Protein AF-A0A7J9AIM6-F1 (afdb_monomer_lite)

Structure (mmCIF, N/CA/C/O backbone):
data_AF-A0A7J9AIM6-F1
#
_entry.id   AF-A0A7J9AIM6-F1
#
loop_
_atom_site.group_PDB
_atom_site.id
_atom_site.type_symbol
_atom_site.label_atom_id
_atom_site.label_alt_id
_atom_site.label_comp_id
_atom_site.label_asym_id
_atom_site.label_entity_id
_atom_site.label_seq_id
_atom_site.pdbx_PDB_ins_code
_atom_site.Cartn_x
_atom_site.Cartn_y
_atom_site.Cartn_z
_atom_site.occupancy
_atom_site.B_iso_or_equiv
_atom_site.auth_seq_id
_atom_site.auth_comp_id
_atom_site.auth_asym_id
_atom_site.auth_atom_id
_atom_site.pdbx_PDB_model_num
ATOM 1 N N . ASN A 1 1 ? 40.185 40.584 55.963 1.00 40.50 1 ASN A N 1
ATOM 2 C CA . ASN A 1 1 ? 39.854 39.440 55.089 1.00 40.50 1 ASN A CA 1
ATOM 3 C C . ASN A 1 1 ? 38.675 38.662 55.635 1.00 40.50 1 ASN A C 1
ATOM 5 O O . ASN A 1 1 ? 38.871 37.733 56.403 1.00 40.50 1 ASN A O 1
ATOM 9 N N . ILE A 1 2 ? 37.464 39.033 55.227 1.00 37.72 2 ILE A N 1
ATOM 10 C CA . ILE A 1 2 ? 36.304 38.140 55.250 1.00 37.72 2 ILE A CA 1
ATOM 11 C C . ILE A 1 2 ? 35.690 38.273 53.858 1.00 37.72 2 ILE A C 1
ATOM 13 O O . ILE A 1 2 ? 35.155 39.316 53.497 1.00 37.72 2 ILE A O 1
ATOM 17 N N . SER A 1 3 ? 35.915 37.247 53.041 1.00 40.31 3 SER A N 1
ATOM 18 C CA . SER A 1 3 ? 35.347 37.098 51.706 1.00 40.31 3 SER A CA 1
ATOM 19 C C . SER A 1 3 ? 33.996 36.415 51.866 1.00 40.31 3 SER A C 1
ATOM 21 O O . SER A 1 3 ? 33.943 35.283 52.342 1.00 40.31 3 SER A O 1
ATOM 23 N N . VAL A 1 4 ? 32.914 37.091 51.486 1.00 46.81 4 VAL A N 1
ATOM 24 C CA . VAL A 1 4 ? 31.608 36.453 51.295 1.00 46.81 4 VAL A CA 1
ATOM 25 C C . VAL A 1 4 ? 31.107 36.850 49.911 1.00 46.81 4 VAL A C 1
ATOM 27 O O . VAL A 1 4 ? 31.126 38.019 49.533 1.00 46.81 4 VAL A O 1
ATOM 30 N N . ARG A 1 5 ? 30.801 35.812 49.132 1.00 40.47 5 ARG A N 1
ATOM 31 C CA . ARG A 1 5 ? 30.600 35.794 47.680 1.00 40.47 5 ARG A CA 1
ATOM 32 C C . ARG A 1 5 ? 29.237 36.378 47.260 1.00 40.47 5 ARG A C 1
ATOM 34 O O . ARG A 1 5 ? 28.339 36.449 48.097 1.00 40.47 5 ARG A O 1
ATOM 41 N N . PRO A 1 6 ? 29.066 36.762 45.980 1.00 36.06 6 PRO A N 1
ATOM 42 C CA . PRO A 1 6 ? 27.875 37.447 45.491 1.00 36.06 6 PRO A CA 1
ATOM 43 C C . PRO A 1 6 ? 26.706 36.498 45.184 1.00 36.06 6 PRO A C 1
ATOM 45 O O . PRO A 1 6 ? 26.886 35.320 44.893 1.00 36.06 6 PRO A O 1
ATOM 48 N N . THR A 1 7 ? 25.515 37.091 45.222 1.00 43.75 7 THR A N 1
ATOM 49 C CA . THR A 1 7 ? 24.181 36.618 44.818 1.00 43.75 7 THR A CA 1
ATOM 50 C C . THR A 1 7 ? 24.103 35.868 43.487 1.00 43.75 7 THR A C 1
ATOM 52 O O . THR A 1 7 ? 24.556 36.386 42.471 1.00 43.75 7 THR A O 1
ATOM 55 N N . GLU A 1 8 ? 23.315 34.790 43.460 1.00 40.59 8 GLU A N 1
ATOM 56 C CA . GLU A 1 8 ? 22.608 34.328 42.260 1.00 40.59 8 GLU A CA 1
ATOM 57 C C . GLU A 1 8 ? 21.107 34.230 42.555 1.00 40.59 8 GLU A C 1
ATOM 59 O O . GLU A 1 8 ? 20.652 33.454 43.396 1.00 40.59 8 GLU A O 1
ATOM 64 N N . LYS A 1 9 ? 20.325 35.067 41.866 1.00 43.34 9 LYS A N 1
ATOM 65 C CA . LYS A 1 9 ? 18.871 34.937 41.780 1.00 43.34 9 LYS A CA 1
ATOM 66 C C . LYS A 1 9 ? 18.584 33.799 40.806 1.00 43.34 9 LYS A C 1
ATOM 68 O O . LYS A 1 9 ? 18.847 33.940 39.615 1.00 43.34 9 LYS A O 1
ATOM 73 N N . LYS A 1 10 ? 18.049 32.686 41.303 1.00 37.28 10 LYS A N 1
ATOM 74 C CA . LYS A 1 10 ? 17.552 31.602 40.456 1.00 37.28 10 LYS A CA 1
ATOM 75 C C . LYS A 1 10 ? 16.216 32.051 39.864 1.00 37.28 10 LYS A C 1
ATOM 77 O O . LYS A 1 10 ? 15.228 32.169 40.577 1.00 37.28 10 LYS A O 1
ATOM 82 N N . THR A 1 11 ? 16.221 32.393 38.583 1.00 35.31 11 THR A N 1
ATOM 83 C CA . THR A 1 11 ? 15.012 32.579 37.785 1.00 35.31 11 THR A CA 1
ATOM 84 C C . THR A 1 11 ? 14.299 31.239 37.676 1.00 35.31 11 THR A C 1
ATOM 86 O O . THR A 1 11 ? 14.861 30.264 37.174 1.00 35.31 11 THR A O 1
ATOM 89 N N . ASP A 1 12 ? 13.064 31.186 38.163 1.00 35.38 12 ASP A N 1
ATOM 90 C CA . ASP A 1 12 ? 12.187 30.044 37.961 1.00 35.38 12 ASP A CA 1
ATOM 91 C C . ASP A 1 12 ? 11.902 29.910 36.461 1.00 35.38 12 ASP A C 1
ATOM 93 O O . ASP A 1 12 ? 11.235 30.746 35.847 1.00 35.38 12 ASP A O 1
ATOM 97 N N . PHE A 1 13 ? 12.454 28.861 35.854 1.00 40.09 13 PHE A N 1
ATOM 98 C CA . PHE A 1 13 ? 12.037 28.396 34.540 1.00 40.09 13 PHE A CA 1
ATOM 99 C C . PHE A 1 13 ? 10.581 27.942 34.661 1.00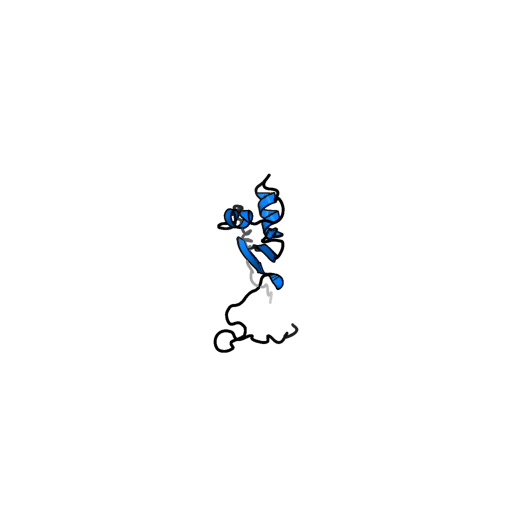 40.09 13 PHE A C 1
ATOM 101 O O . PHE A 1 13 ? 10.289 26.869 35.190 1.00 40.09 13 PHE A O 1
ATOM 108 N N . VAL A 1 14 ? 9.662 28.778 34.182 1.00 41.09 14 VAL A N 1
ATOM 109 C CA . VAL A 1 14 ? 8.279 28.379 33.936 1.00 41.09 14 VAL A CA 1
ATOM 110 C C . VAL A 1 14 ? 8.313 27.383 32.782 1.00 41.09 14 VAL A C 1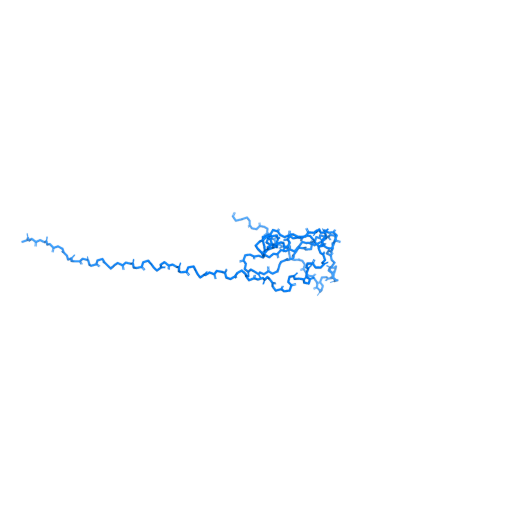
ATOM 112 O O . VAL A 1 14 ? 8.395 27.763 31.613 1.00 41.09 14 VAL A O 1
ATOM 115 N N . ASP A 1 15 ? 8.301 26.098 33.137 1.00 35.72 15 ASP A N 1
ATOM 116 C CA . ASP A 1 15 ? 8.040 24.999 32.218 1.00 35.72 15 ASP A CA 1
ATOM 117 C C . ASP A 1 15 ? 6.687 25.265 31.554 1.00 35.72 15 ASP A C 1
ATOM 119 O O . ASP A 1 15 ? 5.612 25.126 32.153 1.00 35.72 15 ASP A O 1
ATOM 123 N N . SER A 1 16 ? 6.768 25.762 30.321 1.00 42.81 16 SER A N 1
ATOM 124 C CA . SER A 1 16 ? 5.634 25.996 29.448 1.00 42.81 16 SER A CA 1
ATOM 125 C C . SER A 1 16 ? 5.128 24.629 29.031 1.00 42.81 16 SER A C 1
ATOM 127 O O . SER A 1 16 ? 5.466 24.127 27.961 1.00 42.81 16 SER A O 1
ATOM 129 N N . ARG A 1 17 ? 4.341 24.018 29.927 1.00 44.28 17 ARG A N 1
ATOM 130 C CA . ARG A 1 17 ? 3.533 22.829 29.679 1.00 44.28 17 ARG A CA 1
ATOM 131 C C . ARG A 1 17 ? 2.894 23.009 28.311 1.00 44.28 17 ARG A C 1
ATOM 133 O O . ARG A 1 17 ? 1.974 23.811 28.160 1.00 44.28 17 ARG A O 1
ATOM 140 N N . SER A 1 18 ? 3.447 22.297 27.330 1.00 45.16 18 SER A N 1
ATOM 141 C CA . SER A 1 18 ? 2.940 22.232 25.970 1.00 45.16 18 SER A CA 1
ATOM 142 C C . SER A 1 18 ? 1.472 21.856 26.079 1.00 45.16 18 SER A C 1
ATOM 144 O O . SER A 1 18 ? 1.110 20.741 26.467 1.00 45.16 18 SER A O 1
ATOM 146 N N . SER A 1 19 ? 0.627 22.851 25.849 1.00 42.69 19 SER A N 1
ATOM 147 C CA . SER A 1 19 ? -0.808 22.710 25.769 1.00 42.69 19 SER A CA 1
ATOM 148 C C . SER A 1 19 ? -1.078 21.812 24.572 1.00 42.69 19 SER A C 1
ATOM 150 O O . SER A 1 19 ? -1.130 22.272 23.433 1.00 42.69 19 SER A O 1
ATOM 152 N N . LYS A 1 20 ? -1.214 20.505 24.830 1.00 52.44 20 LYS A N 1
ATOM 153 C CA . LYS A 1 20 ? -1.746 19.551 23.860 1.00 52.44 20 LYS A CA 1
ATOM 154 C C . LYS A 1 20 ? -3.118 20.065 23.452 1.00 52.44 20 LYS A C 1
ATOM 156 O O . LYS A 1 20 ? -4.091 19.955 24.195 1.00 52.44 20 LYS A O 1
ATOM 161 N N . THR A 1 21 ? -3.156 20.712 22.296 1.00 39.34 21 THR A N 1
ATOM 162 C CA . THR A 1 21 ? -4.393 21.095 21.635 1.00 39.34 21 THR A CA 1
ATOM 163 C C . THR A 1 21 ? -5.137 19.791 21.346 1.00 39.34 21 THR A C 1
ATOM 165 O O . THR A 1 21 ? -4.484 18.836 20.918 1.00 39.34 21 THR A O 1
ATOM 168 N N . PRO A 1 22 ? -6.449 19.687 21.615 1.00 42.84 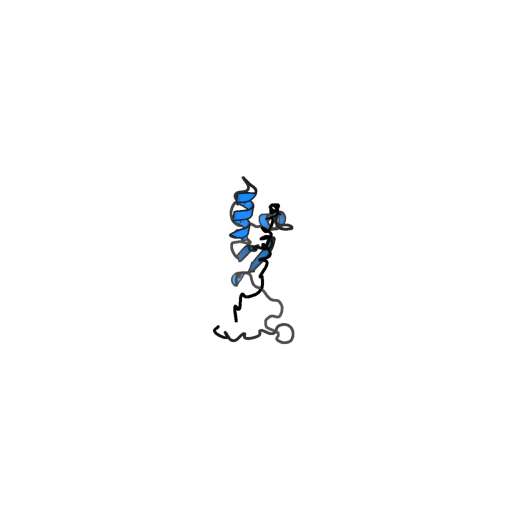22 PRO A N 1
ATOM 169 C CA . PRO A 1 22 ? -7.194 18.485 21.280 1.00 42.84 22 PRO A CA 1
ATOM 170 C C . PRO A 1 22 ? -7.090 18.281 19.770 1.00 42.84 22 PRO A C 1
ATOM 172 O O . PRO A 1 22 ? -7.570 19.102 18.985 1.00 42.84 22 PRO A O 1
ATOM 175 N N . GLU A 1 23 ? -6.389 17.221 19.382 1.00 56.38 23 GLU A N 1
ATOM 176 C CA . GLU A 1 23 ? -6.276 16.762 18.009 1.00 56.38 23 GLU A CA 1
ATOM 177 C C . GLU A 1 23 ? -7.698 16.446 17.543 1.00 56.38 23 GLU A C 1
ATOM 179 O O . GLU A 1 23 ? -8.292 15.444 17.936 1.00 56.38 23 GLU A O 1
ATOM 184 N N . LYS A 1 24 ? -8.310 17.363 16.784 1.00 56.50 24 LYS A N 1
ATOM 185 C CA . LYS A 1 24 ? -9.550 17.055 16.073 1.00 56.50 24 LYS A CA 1
ATOM 186 C C . LYS A 1 24 ? -9.214 15.872 15.181 1.00 56.50 24 LYS A C 1
ATOM 188 O O . LYS A 1 24 ? -8.372 16.032 14.302 1.00 56.50 24 LYS A O 1
ATOM 193 N N . THR A 1 25 ? -9.849 14.728 15.417 1.00 62.09 25 THR A N 1
ATOM 194 C CA . THR A 1 25 ? -9.730 13.517 14.603 1.00 62.09 25 THR A CA 1
ATOM 195 C C . THR A 1 25 ? -10.128 13.873 13.176 1.00 62.09 25 THR A C 1
ATOM 197 O O . THR A 1 25 ? -11.303 13.926 12.815 1.00 62.09 25 THR A O 1
ATOM 200 N N . GLN A 1 26 ? -9.137 14.275 12.388 1.00 75.06 26 GLN A N 1
ATOM 201 C CA . GLN A 1 26 ? -9.357 14.829 11.071 1.00 75.06 26 GLN A CA 1
ATOM 202 C C . GLN A 1 26 ? -9.405 13.647 10.121 1.00 75.06 26 GLN A C 1
ATOM 204 O O . GLN A 1 26 ? -8.418 12.939 9.955 1.00 75.06 26 GLN A O 1
ATOM 209 N N . VAL A 1 27 ? -10.569 13.404 9.525 1.00 76.69 27 VAL A N 1
ATOM 210 C CA . VAL A 1 27 ? -10.702 12.338 8.534 1.00 76.69 27 VAL A CA 1
ATOM 211 C C . VAL A 1 27 ? -9.758 12.598 7.351 1.00 76.69 27 VAL A C 1
ATOM 213 O O . VAL A 1 27 ? -9.586 13.759 6.957 1.00 76.69 27 VAL A O 1
ATOM 216 N N . PRO A 1 28 ? -9.124 11.560 6.784 1.00 82.25 28 PRO A N 1
ATOM 217 C CA . PRO A 1 28 ? -8.220 11.725 5.653 1.00 82.25 28 PRO A CA 1
ATOM 218 C C . PRO A 1 28 ? -8.982 12.232 4.430 1.00 82.25 28 PRO A C 1
ATOM 220 O O . PRO A 1 28 ? -10.133 11.871 4.199 1.00 82.25 28 PRO A O 1
ATOM 223 N N . TYR A 1 29 ? -8.353 13.057 3.602 1.00 83.31 29 TYR A N 1
ATOM 224 C CA . TYR A 1 29 ? -9.013 13.602 2.415 1.00 83.31 29 TYR A CA 1
ATOM 225 C C . TYR A 1 29 ? -9.439 12.490 1.432 1.00 83.31 29 TYR A C 1
ATOM 227 O O . TYR A 1 29 ? -8.636 11.619 1.101 1.00 83.31 29 TYR A O 1
ATOM 235 N N . ASN A 1 30 ? -10.684 12.532 0.936 1.00 88.06 30 ASN A N 1
ATOM 236 C CA . ASN A 1 30 ? -11.258 11.600 -0.055 1.00 88.06 30 ASN A CA 1
ATOM 237 C C . ASN A 1 30 ? -11.203 10.098 0.302 1.00 88.06 30 ASN A C 1
ATOM 239 O O . ASN A 1 30 ? -11.316 9.251 -0.589 1.00 88.06 30 ASN A O 1
ATOM 243 N N . TYR A 1 31 ? -11.072 9.754 1.587 1.00 89.69 31 TYR A N 1
ATOM 244 C CA . TYR A 1 31 ? -11.008 8.360 2.038 1.00 89.69 31 TYR A CA 1
ATOM 245 C C . TYR A 1 31 ? -12.235 7.538 1.599 1.00 89.69 31 TYR A C 1
ATOM 247 O O . TYR A 1 31 ? -12.086 6.401 1.170 1.00 89.69 31 TYR A O 1
ATOM 255 N N . GLU A 1 32 ? -13.436 8.124 1.596 1.00 91.00 32 GLU A N 1
ATOM 256 C CA . GLU A 1 32 ? -14.678 7.441 1.195 1.00 91.00 32 GLU A CA 1
ATOM 257 C C . GLU A 1 32 ? -14.634 6.895 -0.234 1.00 91.00 32 GLU A C 1
ATOM 259 O O . GLU A 1 32 ? -15.112 5.792 -0.489 1.00 91.00 32 GLU A O 1
ATOM 264 N N . THR A 1 33 ? -14.042 7.642 -1.170 1.00 92.94 33 THR A N 1
ATOM 265 C CA . THR A 1 33 ? -13.906 7.202 -2.563 1.00 92.94 33 THR A CA 1
ATOM 266 C C . THR A 1 33 ? -12.948 6.022 -2.667 1.00 92.94 33 THR A C 1
ATOM 268 O O . THR A 1 33 ? -13.230 5.079 -3.395 1.00 92.94 33 THR A O 1
ATOM 271 N N . ILE A 1 34 ? -11.848 6.054 -1.908 1.00 93.31 34 ILE A N 1
ATOM 272 C CA . ILE A 1 34 ? -10.850 4.976 -1.865 1.00 93.31 34 ILE A CA 1
ATOM 273 C C . ILE A 1 34 ? -11.467 3.704 -1.268 1.00 93.31 34 ILE A C 1
ATOM 275 O O . ILE A 1 34 ? -11.204 2.599 -1.737 1.00 93.31 34 ILE A O 1
ATOM 279 N N . LEU A 1 35 ? -12.321 3.857 -0.253 1.00 92.44 35 LEU A N 1
ATOM 280 C CA . LEU A 1 35 ? -12.935 2.732 0.444 1.00 92.44 35 LEU A CA 1
ATOM 281 C C . LEU A 1 35 ? -13.999 1.987 -0.369 1.00 92.44 35 LEU A C 1
ATOM 283 O O . LEU A 1 35 ? -14.408 0.904 0.036 1.00 92.44 35 LEU A O 1
ATOM 287 N N . ARG A 1 36 ? -14.423 2.509 -1.525 1.00 92.19 36 ARG A N 1
ATOM 288 C CA . ARG A 1 36 ? -15.322 1.784 -2.440 1.00 92.19 36 ARG A CA 1
ATOM 289 C C . ARG A 1 36 ? -14.675 0.533 -3.036 1.00 92.19 36 ARG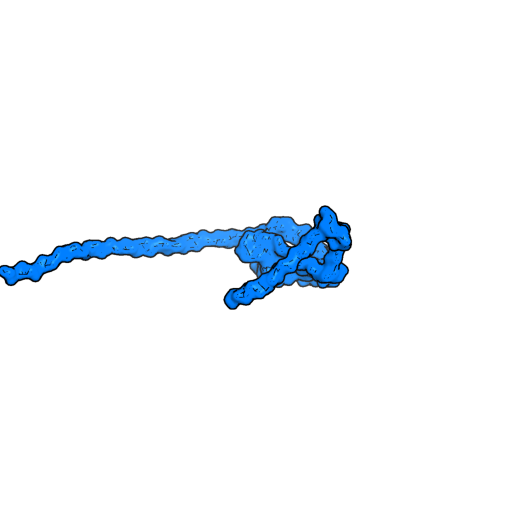 A C 1
ATOM 291 O O . ARG A 1 36 ? -15.394 -0.392 -3.395 1.00 92.19 36 ARG A O 1
ATOM 298 N N . ASP A 1 37 ? -13.345 0.502 -3.092 1.00 90.94 37 ASP A N 1
ATOM 299 C CA . ASP A 1 37 ? -12.568 -0.557 -3.741 1.00 90.94 37 ASP A CA 1
ATOM 300 C C . ASP A 1 37 ? -11.950 -1.555 -2.741 1.00 90.94 37 ASP A C 1
ATOM 302 O O . ASP A 1 37 ? -11.027 -2.295 -3.095 1.00 90.94 37 ASP A O 1
ATOM 306 N N . VAL A 1 38 ? -12.406 -1.561 -1.478 1.00 95.62 38 VAL A N 1
ATOM 307 C CA . VAL A 1 38 ? -11.871 -2.465 -0.446 1.00 95.62 38 VAL A CA 1
ATOM 308 C C . VAL A 1 38 ? -12.252 -3.914 -0.705 1.00 95.62 38 VAL A C 1
ATOM 310 O O . VAL A 1 38 ? -13.398 -4.245 -0.997 1.00 95.62 38 VAL A O 1
ATOM 313 N N . ASP A 1 39 ? -11.287 -4.807 -0.509 1.00 95.50 39 ASP A N 1
ATOM 314 C CA . ASP A 1 39 ? -11.486 -6.247 -0.709 1.00 95.50 39 ASP A CA 1
ATOM 315 C C . ASP A 1 39 ? -12.205 -6.933 0.455 1.00 95.50 39 ASP A C 1
ATOM 317 O O . ASP A 1 39 ? -12.519 -8.124 0.398 1.00 95.50 39 ASP A O 1
ATOM 321 N N . SER A 1 40 ? -12.363 -6.242 1.580 1.00 93.88 40 SER A N 1
ATOM 322 C CA . SER A 1 40 ? -12.925 -6.811 2.798 1.00 93.88 40 SER A CA 1
ATOM 323 C C . SER A 1 40 ? -13.740 -5.759 3.543 1.00 93.88 40 SER A C 1
ATOM 325 O O . SER A 1 40 ? -13.357 -4.587 3.527 1.00 93.88 40 SER A O 1
ATOM 327 N N . PRO A 1 41 ? -14.847 -6.157 4.198 1.00 94.00 41 PRO A N 1
ATOM 328 C CA . PRO A 1 41 ? -15.651 -5.239 4.989 1.00 94.00 41 PRO A CA 1
ATOM 329 C C . PRO A 1 41 ? -14.807 -4.528 6.047 1.00 94.00 41 PRO A C 1
ATOM 331 O O . PRO A 1 41 ? -13.981 -5.152 6.715 1.00 94.00 41 PRO A O 1
ATOM 334 N N . ILE A 1 42 ? -15.052 -3.232 6.202 1.00 93.12 42 ILE A N 1
ATOM 335 C CA . ILE A 1 42 ? -14.430 -2.384 7.219 1.00 93.12 42 ILE A CA 1
ATOM 336 C C . ILE A 1 42 ? -15.443 -2.088 8.327 1.00 93.12 42 ILE A C 1
ATOM 338 O O . ILE A 1 42 ? -16.638 -1.940 8.070 1.00 93.12 42 ILE A O 1
ATOM 342 N N . ASP A 1 43 ? -14.977 -1.987 9.569 1.00 94.19 43 ASP A N 1
ATOM 343 C CA . ASP A 1 43 ? -15.832 -1.612 10.695 1.00 94.19 43 ASP A CA 1
ATOM 344 C C . ASP A 1 43 ? -15.992 -0.084 10.743 1.00 94.19 43 ASP A C 1
ATOM 346 O O . ASP A 1 43 ? -15.099 0.635 11.191 1.00 94.19 43 ASP A O 1
ATOM 350 N N . THR A 1 44 ? -17.140 0.414 10.283 1.00 91.25 44 THR A N 1
ATOM 351 C CA . THR A 1 44 ? -17.502 1.841 10.320 1.00 91.25 44 THR A CA 1
ATOM 352 C C . THR A 1 44 ? -18.413 2.190 11.499 1.00 91.25 44 THR A C 1
ATOM 354 O O . THR A 1 44 ? -19.054 3.239 11.481 1.00 91.25 44 THR A O 1
ATOM 357 N N . SER A 1 45 ? -18.524 1.320 12.514 1.00 92.31 45 SER A N 1
ATOM 358 C CA . SER A 1 45 ? -19.429 1.543 13.656 1.00 92.31 45 SER A CA 1
ATOM 359 C C . SER A 1 45 ? -19.060 2.775 14.482 1.00 92.31 45 SER A C 1
ATOM 361 O O . SER A 1 45 ? -19.943 3.417 15.047 1.00 92.31 45 SER A O 1
ATOM 363 N N . THR A 1 46 ? -17.773 3.128 14.543 1.00 93.12 46 THR A N 1
ATOM 364 C CA . THR A 1 46 ? -17.289 4.364 15.166 1.00 93.12 46 THR A CA 1
ATOM 365 C C . THR A 1 46 ? -16.185 4.998 14.328 1.00 93.12 46 THR A C 1
ATOM 367 O O . THR A 1 46 ? -15.449 4.310 13.616 1.00 93.12 46 THR A O 1
ATOM 370 N N . MET A 1 47 ? -16.031 6.319 14.457 1.00 90.38 47 MET A N 1
ATOM 371 C CA . MET A 1 47 ? -14.955 7.050 13.784 1.00 90.38 47 MET A CA 1
ATOM 372 C C . MET A 1 47 ? -13.572 6.571 14.228 1.00 90.38 47 MET A C 1
ATOM 374 O O . MET A 1 47 ? -12.696 6.408 13.387 1.00 90.38 47 MET A O 1
ATOM 378 N N . ASP A 1 48 ? -13.383 6.271 15.513 1.00 91.69 48 ASP A N 1
ATOM 379 C CA . ASP A 1 48 ? -12.087 5.815 16.030 1.00 91.69 48 ASP A CA 1
ATOM 380 C C . ASP A 1 48 ? -11.684 4.452 15.465 1.00 91.69 48 ASP A C 1
ATOM 382 O O . ASP A 1 48 ? -10.526 4.243 15.105 1.00 91.69 48 ASP A O 1
ATOM 386 N N . LYS A 1 49 ? -12.638 3.522 15.332 1.00 93.94 49 LYS A N 1
ATOM 387 C CA . LYS A 1 49 ? -12.385 2.215 14.713 1.00 93.94 49 LYS A CA 1
ATOM 388 C C . LYS A 1 49 ? -12.062 2.348 13.237 1.00 93.94 49 LYS A C 1
ATOM 390 O O . LYS A 1 49 ? -11.152 1.673 12.756 1.00 93.94 49 LYS A O 1
ATOM 395 N N . LEU A 1 50 ? -12.795 3.202 12.525 1.00 93.06 50 LEU A N 1
ATOM 396 C CA . LEU A 1 50 ? -12.512 3.499 11.129 1.00 93.06 50 LEU A CA 1
ATOM 397 C C . LEU A 1 50 ? -11.092 4.061 11.001 1.00 93.06 50 LEU A C 1
ATOM 399 O O . LEU A 1 50 ? -10.272 3.482 10.302 1.00 93.06 50 LEU A O 1
ATOM 403 N N . ILE A 1 51 ? -10.764 5.119 11.742 1.00 91.38 51 ILE A N 1
ATOM 404 C CA . ILE A 1 51 ? -9.445 5.765 11.718 1.00 91.38 51 ILE A CA 1
ATOM 405 C C . ILE A 1 51 ? -8.334 4.772 12.078 1.00 91.38 51 ILE A C 1
ATOM 407 O O . ILE A 1 51 ? -7.327 4.699 11.377 1.00 91.38 51 ILE A O 1
ATOM 411 N N . SER A 1 52 ? -8.536 3.939 13.101 1.00 93.19 52 SER A N 1
ATOM 412 C CA . SER A 1 52 ? -7.592 2.882 13.478 1.00 93.19 52 SER A CA 1
ATOM 413 C C . SER A 1 52 ? -7.341 1.887 12.336 1.00 93.19 52 SER A C 1
ATOM 415 O O . SER A 1 52 ? -6.186 1.579 12.034 1.00 93.19 52 SER A O 1
ATOM 417 N N . GLN A 1 53 ? -8.393 1.438 11.643 1.00 95.00 53 GLN A N 1
ATOM 418 C CA . GLN A 1 53 ? -8.261 0.565 10.471 1.00 95.00 53 GLN A CA 1
ATOM 419 C C . GLN A 1 53 ? -7.553 1.259 9.306 1.00 95.00 53 GLN A C 1
ATOM 421 O O . GLN A 1 53 ? -6.735 0.628 8.641 1.00 95.00 53 GLN A O 1
ATOM 426 N N . LEU A 1 54 ? -7.816 2.547 9.068 1.00 94.81 54 LEU A N 1
ATOM 427 C CA . LEU A 1 54 ? -7.136 3.303 8.015 1.00 94.81 54 LEU A CA 1
ATOM 428 C C . LEU A 1 54 ? -5.645 3.484 8.322 1.00 94.81 54 LEU A C 1
ATOM 430 O O . LEU A 1 54 ? -4.830 3.379 7.411 1.00 94.81 54 LEU A O 1
ATOM 434 N N . HIS A 1 55 ? -5.260 3.679 9.584 1.00 94.94 55 HIS A N 1
ATOM 435 C CA . HIS A 1 55 ? -3.847 3.717 9.974 1.00 94.94 55 HIS A CA 1
ATOM 436 C C . HIS A 1 55 ? -3.158 2.346 9.871 1.00 94.94 55 HIS A C 1
ATOM 438 O O . HIS A 1 55 ? -2.002 2.276 9.459 1.00 94.94 55 HIS A O 1
ATOM 444 N N . TYR A 1 56 ? -3.849 1.249 10.203 1.00 95.88 56 TYR A N 1
ATOM 445 C CA . TYR A 1 56 ? -3.325 -0.114 10.014 1.00 95.88 56 TYR A CA 1
ATOM 446 C C . TYR A 1 56 ? -3.185 -0.484 8.523 1.00 95.88 56 TYR A C 1
ATOM 448 O O . TYR A 1 56 ? -2.234 -1.150 8.080 1.00 95.88 56 TYR A O 1
ATOM 456 N N . GLY A 1 57 ? -4.146 0.001 7.744 1.00 96.44 57 GLY A N 1
ATOM 457 C CA . GLY A 1 57 ? -4.255 -0.124 6.308 1.00 96.44 57 GLY A CA 1
ATOM 458 C C . GLY A 1 57 ? -5.189 -1.239 5.853 1.00 96.44 57 GLY A C 1
ATOM 459 O O . GLY A 1 57 ? -5.366 -2.263 6.512 1.00 96.44 57 GLY A O 1
ATOM 460 N N . VAL A 1 58 ? -5.748 -1.034 4.667 1.00 96.50 58 VAL A N 1
ATOM 461 C CA . VAL A 1 58 ? -6.743 -1.892 4.021 1.00 96.50 58 VAL A CA 1
ATOM 462 C C . VAL A 1 58 ? -6.254 -2.335 2.645 1.00 96.50 58 VAL A C 1
ATOM 464 O O . VAL A 1 58 ? -5.477 -1.635 1.989 1.00 96.50 58 VAL A O 1
ATOM 467 N N . PHE A 1 59 ? -6.693 -3.514 2.212 1.00 96.88 59 PHE A N 1
ATOM 468 C CA . PHE A 1 59 ? -6.380 -4.0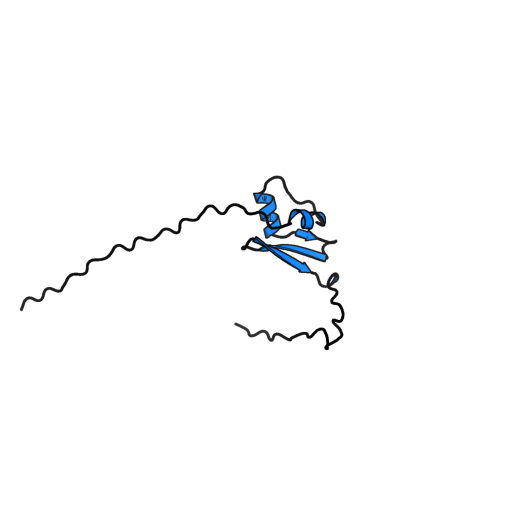43 0.887 1.00 96.88 59 PHE A CA 1
ATOM 469 C C . PHE A 1 59 ? -7.430 -3.610 -0.130 1.00 96.88 59 PHE A C 1
ATOM 471 O O . PHE A 1 59 ? -8.626 -3.620 0.167 1.00 96.88 59 PHE A O 1
ATOM 478 N N . LEU A 1 60 ? -6.949 -3.228 -1.311 1.00 95.25 60 LEU A N 1
ATOM 479 C CA . LEU A 1 60 ? -7.758 -2.821 -2.450 1.00 95.25 60 LEU A CA 1
ATOM 480 C C . LEU A 1 60 ? -7.395 -3.667 -3.678 1.00 95.25 60 LEU A C 1
ATOM 482 O O . LEU A 1 60 ? -6.268 -4.172 -3.800 1.00 95.25 60 LEU A O 1
ATOM 486 N N . ASN A 1 61 ? -8.304 -3.688 -4.655 1.00 92.62 61 ASN A N 1
ATOM 487 C CA . ASN A 1 61 ? -8.066 -4.238 -5.992 1.00 92.62 61 ASN A CA 1
ATOM 488 C C . ASN A 1 61 ? -7.589 -5.704 -5.971 1.00 92.62 61 ASN A C 1
ATOM 490 O O . ASN A 1 61 ? -6.544 -6.035 -6.528 1.00 92.62 61 ASN A O 1
ATOM 494 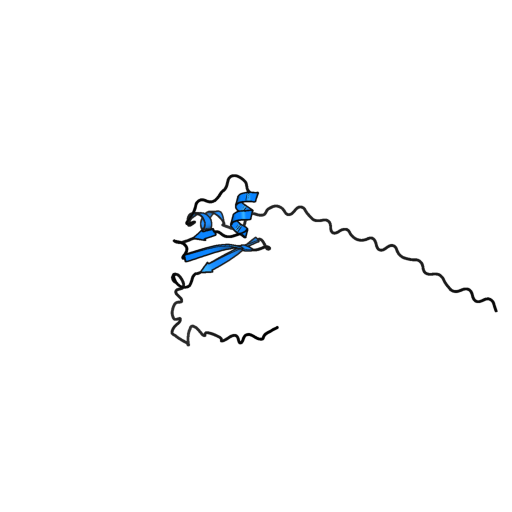N N . GLN A 1 62 ? -8.329 -6.599 -5.320 1.00 93.81 62 GLN A N 1
ATOM 495 C CA . GLN A 1 62 ? -8.000 -8.024 -5.191 1.00 93.81 62 GLN A CA 1
ATOM 496 C C . GLN A 1 62 ? -6.632 -8.258 -4.527 1.00 93.81 62 GLN A C 1
ATOM 498 O O . GLN A 1 62 ? -5.835 -9.091 -4.964 1.00 93.81 62 GLN A O 1
ATOM 503 N N . LYS A 1 63 ? -6.353 -7.503 -3.463 1.00 94.38 63 LYS A N 1
ATOM 504 C CA . LYS A 1 63 ? -5.115 -7.498 -2.673 1.00 94.38 63 LYS A CA 1
ATOM 505 C C . LYS A 1 63 ? -3.881 -7.123 -3.488 1.00 94.38 63 LYS A C 1
ATOM 507 O O . LYS A 1 63 ? -2.764 -7.503 -3.140 1.00 94.38 63 LYS A O 1
ATOM 512 N N . ARG A 1 64 ? -4.073 -6.368 -4.571 1.00 94.88 64 ARG A N 1
ATOM 513 C CA . ARG A 1 64 ? -2.994 -5.850 -5.420 1.00 94.88 64 ARG A CA 1
ATOM 514 C C . ARG A 1 64 ? -2.538 -4.442 -5.048 1.00 94.88 64 ARG A C 1
ATOM 516 O O . ARG A 1 64 ? -1.456 -4.027 -5.467 1.00 94.88 64 ARG A O 1
ATOM 523 N N . LYS A 1 65 ? -3.274 -3.761 -4.167 1.00 95.88 65 LYS A N 1
ATOM 524 C CA . LYS A 1 65 ? -2.839 -2.514 -3.531 1.00 95.88 65 LYS A CA 1
ATOM 525 C C . LYS A 1 65 ? -3.112 -2.553 -2.029 1.00 95.88 65 LYS A C 1
ATOM 527 O O . LYS A 1 65 ? -4.055 -3.206 -1.583 1.00 95.88 65 LYS A O 1
ATOM 532 N N . LYS A 1 66 ? -2.310 -1.833 -1.248 1.00 96.62 66 LYS A N 1
ATOM 533 C CA . LYS A 1 66 ? -2.609 -1.510 0.155 1.00 96.62 66 LYS A CA 1
ATOM 534 C C . LYS A 1 66 ? -2.724 0.002 0.299 1.00 96.62 66 LYS A C 1
ATOM 536 O O . LYS A 1 66 ? -1.853 0.720 -0.182 1.00 96.62 66 LYS A O 1
ATOM 541 N N . TYR A 1 67 ? -3.772 0.469 0.962 1.00 97.06 67 TYR A N 1
ATOM 542 C CA . TYR A 1 67 ? -3.970 1.869 1.333 1.00 97.06 67 TYR A CA 1
ATOM 543 C C . TYR A 1 67 ? -3.854 2.016 2.849 1.00 97.06 67 TYR A C 1
ATOM 545 O O . TYR A 1 67 ? -4.333 1.152 3.579 1.00 97.06 67 TYR A O 1
ATOM 553 N N . TRP A 1 68 ? -3.213 3.080 3.325 1.00 97.31 68 TRP A N 1
ATOM 554 C CA . TRP A 1 68 ? -3.217 3.455 4.739 1.00 97.31 68 TRP A CA 1
ATOM 555 C C . TRP A 1 68 ? -3.057 4.963 4.911 1.00 97.31 68 TRP A C 1
ATOM 557 O O . TRP A 1 68 ? -2.728 5.680 3.966 1.00 97.31 68 TRP A O 1
ATOM 567 N N . VAL A 1 69 ? -3.279 5.439 6.130 1.00 95.69 69 VAL A N 1
ATOM 568 C CA . VAL A 1 69 ? -3.090 6.836 6.518 1.00 95.69 69 VAL A CA 1
ATOM 569 C C . VAL A 1 69 ? -1.866 6.930 7.418 1.00 95.69 69 VAL A C 1
ATOM 571 O O . VAL A 1 69 ? -1.752 6.191 8.398 1.00 95.69 69 VAL A O 1
ATOM 574 N N . ASP A 1 70 ? -0.924 7.811 7.096 1.00 95.06 70 ASP A N 1
ATOM 575 C CA . ASP A 1 70 ? 0.246 8.027 7.949 1.00 95.06 70 ASP A CA 1
ATOM 576 C C . ASP A 1 70 ? -0.084 8.871 9.194 1.00 95.06 70 ASP A C 1
ATOM 578 O O . ASP A 1 70 ? -1.174 9.420 9.352 1.00 95.06 70 ASP A O 1
ATOM 582 N N . LYS A 1 71 ? 0.892 9.015 10.093 1.00 91.88 71 LYS A N 1
ATOM 583 C CA . LYS A 1 71 ? 0.768 9.833 11.313 1.00 91.88 71 LYS A CA 1
ATOM 584 C C . LYS A 1 71 ? 0.505 11.328 11.062 1.00 91.88 71 LYS A C 1
ATOM 586 O O . LYS A 1 71 ? 0.194 12.047 12.000 1.00 91.88 71 LYS A O 1
ATOM 591 N N . ASN A 1 72 ? 0.663 11.800 9.825 1.00 91.19 72 ASN A N 1
ATOM 592 C CA . ASN A 1 72 ? 0.447 13.185 9.413 1.00 91.19 72 ASN A CA 1
ATOM 593 C C . ASN A 1 72 ? -0.886 13.348 8.652 1.00 91.19 72 ASN A C 1
ATOM 595 O O . ASN A 1 72 ? -1.074 14.341 7.940 1.00 91.19 72 ASN A O 1
ATOM 599 N N . ASN A 1 73 ? -1.789 12.365 8.765 1.00 90.44 73 ASN A N 1
ATOM 600 C CA . ASN A 1 73 ? -3.069 12.300 8.065 1.00 90.44 73 ASN A CA 1
ATOM 601 C C . ASN A 1 73 ? -2.934 12.355 6.527 1.00 90.44 73 ASN A C 1
ATOM 603 O O . ASN A 1 73 ? -3.757 12.952 5.826 1.00 90.44 73 ASN A O 1
ATOM 607 N N . LYS A 1 74 ? -1.854 11.780 5.981 1.00 92.50 74 LYS A N 1
ATOM 608 C CA . LYS A 1 74 ? -1.633 11.656 4.536 1.00 92.50 74 LYS A CA 1
ATOM 609 C C . LYS A 1 74 ? -2.055 10.283 4.047 1.00 92.50 74 LYS A C 1
ATOM 611 O O . LYS A 1 74 ? -1.769 9.266 4.670 1.00 92.50 74 LYS A O 1
ATOM 616 N N . ASN A 1 75 ? -2.696 10.274 2.884 1.00 94.75 75 ASN A N 1
ATOM 617 C CA . ASN A 1 75 ? -3.016 9.053 2.163 1.00 94.75 75 ASN A CA 1
ATOM 618 C C . ASN A 1 75 ? -1.734 8.419 1.618 1.00 94.75 75 ASN A C 1
ATOM 620 O O . ASN A 1 75 ? -0.979 9.066 0.890 1.00 94.75 75 ASN A O 1
ATOM 624 N N . CYS A 1 76 ? -1.527 7.146 1.921 1.00 95.94 76 CYS A N 1
ATOM 625 C CA . CYS A 1 76 ? -0.404 6.355 1.451 1.00 95.94 76 CYS A CA 1
ATOM 626 C C . CYS A 1 76 ? -0.900 5.123 0.703 1.00 95.94 76 CYS A C 1
ATOM 628 O O . CYS A 1 76 ? -1.902 4.510 1.071 1.00 95.94 76 CYS A O 1
ATOM 630 N N . PHE A 1 77 ? -0.166 4.745 -0.340 1.00 95.62 77 PHE A N 1
ATOM 631 C CA . PHE A 1 77 ? -0.476 3.582 -1.155 1.00 95.62 77 PHE A CA 1
ATOM 632 C C . PHE A 1 77 ? 0.777 2.749 -1.380 1.00 95.62 77 PHE A C 1
ATOM 634 O O . PHE A 1 77 ? 1.864 3.275 -1.601 1.00 95.62 77 PHE A O 1
ATOM 641 N N . MET A 1 78 ? 0.593 1.437 -1.383 1.00 95.88 78 MET A N 1
ATOM 642 C CA . MET A 1 78 ? 1.566 0.468 -1.854 1.00 95.88 78 MET A CA 1
ATOM 643 C C . MET A 1 78 ? 0.937 -0.265 -3.028 1.00 95.88 78 MET A C 1
ATOM 645 O O . MET A 1 78 ? -0.143 -0.843 -2.898 1.00 95.88 78 MET A O 1
ATOM 649 N N . LEU A 1 79 ? 1.619 -0.233 -4.167 1.00 95.56 79 LEU A N 1
ATOM 650 C CA . LEU A 1 79 ? 1.314 -1.081 -5.310 1.00 95.56 79 LEU A CA 1
ATOM 651 C C . LEU A 1 79 ? 2.140 -2.357 -5.169 1.00 95.56 79 LEU A C 1
ATOM 653 O O . LEU A 1 79 ? 3.362 -2.288 -5.045 1.00 95.56 79 LEU A O 1
ATOM 657 N N . PHE A 1 80 ? 1.491 -3.519 -5.168 1.00 94.88 80 PHE A N 1
ATOM 658 C CA . PHE A 1 80 ? 2.224 -4.780 -5.209 1.00 94.88 80 PHE A CA 1
ATOM 659 C C . PHE A 1 80 ? 2.762 -5.023 -6.620 1.00 94.88 80 PHE A C 1
ATOM 661 O O . PHE A 1 80 ? 2.162 -4.596 -7.604 1.00 94.88 80 PHE A O 1
ATOM 668 N N . ALA A 1 81 ? 3.865 -5.769 -6.730 1.00 93.00 81 ALA A N 1
ATOM 669 C CA . ALA A 1 81 ? 4.548 -6.016 -8.004 1.00 93.00 81 ALA A CA 1
ATOM 670 C C . ALA A 1 81 ? 3.620 -6.544 -9.116 1.00 93.00 81 ALA A C 1
ATOM 672 O O . ALA A 1 81 ? 3.799 -6.206 -10.277 1.00 93.00 81 ALA A O 1
ATOM 673 N N . ARG A 1 82 ? 2.590 -7.328 -8.761 1.00 90.06 82 ARG A N 1
ATOM 674 C CA . ARG A 1 82 ? 1.604 -7.867 -9.716 1.00 90.06 82 ARG A CA 1
ATOM 675 C C . ARG A 1 82 ? 0.685 -6.812 -10.350 1.00 90.06 82 ARG A C 1
ATOM 677 O O . ARG A 1 82 ? 0.050 -7.124 -11.346 1.00 90.06 82 ARG A O 1
ATOM 684 N N . ASP A 1 83 ? 0.578 -5.622 -9.763 1.00 91.25 83 ASP A N 1
ATOM 685 C CA . ASP A 1 83 ? -0.243 -4.501 -10.259 1.00 91.25 83 ASP A CA 1
ATOM 686 C C . ASP A 1 83 ? 0.602 -3.352 -10.813 1.00 91.25 83 ASP A C 1
ATOM 688 O O . ASP A 1 83 ? 0.061 -2.370 -11.323 1.00 91.25 83 ASP A O 1
ATOM 692 N N . LEU A 1 84 ? 1.924 -3.422 -10.646 1.00 91.62 84 LEU A N 1
ATOM 693 C CA . LEU A 1 84 ? 2.819 -2.361 -11.065 1.00 91.62 84 LEU A CA 1
ATOM 694 C C . LEU A 1 84 ? 3.065 -2.476 -12.570 1.00 91.62 84 LEU A C 1
ATOM 696 O O . LEU A 1 84 ? 3.744 -3.387 -13.032 1.00 91.62 84 LEU A O 1
ATOM 700 N N . SER A 1 85 ? 2.540 -1.511 -13.318 1.00 91.62 85 SER A N 1
ATOM 701 C CA . SER A 1 85 ? 2.866 -1.293 -14.724 1.00 91.62 85 SER A CA 1
ATOM 702 C C . SER A 1 85 ? 3.395 0.123 -14.877 1.00 91.62 85 SER A C 1
ATOM 704 O O . SER A 1 85 ? 2.720 1.084 -14.510 1.00 91.62 85 SER A O 1
ATOM 706 N N . ILE A 1 86 ? 4.601 0.250 -15.417 1.00 91.62 86 ILE A N 1
ATOM 707 C CA . ILE A 1 86 ? 5.243 1.533 -15.681 1.00 91.62 86 ILE A CA 1
ATOM 708 C C . ILE A 1 86 ? 5.392 1.653 -17.194 1.00 91.62 86 ILE A C 1
ATOM 710 O O . ILE A 1 86 ? 6.068 0.846 -17.828 1.00 91.62 86 ILE A O 1
ATOM 714 N N . THR A 1 87 ? 4.722 2.640 -17.784 1.00 93.88 87 THR A N 1
ATOM 715 C CA . THR A 1 87 ? 4.804 2.890 -19.226 1.00 93.88 87 THR A CA 1
ATOM 716 C C . THR A 1 87 ? 6.228 3.291 -19.599 1.00 93.88 87 THR A C 1
ATOM 718 O O . THR A 1 87 ? 6.766 4.219 -18.996 1.00 93.88 87 THR A O 1
ATOM 721 N N . TRP A 1 88 ? 6.802 2.627 -20.607 1.00 93.81 88 TRP A N 1
ATOM 722 C CA . TRP A 1 88 ? 8.176 2.838 -21.080 1.00 93.81 88 TRP A CA 1
ATOM 723 C C . TRP A 1 88 ? 9.260 2.523 -20.041 1.00 93.81 88 TRP A C 1
ATOM 725 O O . TRP A 1 88 ? 10.351 3.084 -20.115 1.00 93.81 88 TRP A O 1
ATOM 735 N N . ALA A 1 89 ? 8.986 1.642 -19.075 1.00 92.06 89 ALA A N 1
ATOM 736 C CA . ALA A 1 89 ? 9.966 1.232 -18.063 1.00 92.06 89 ALA A CA 1
ATOM 737 C C . ALA A 1 89 ? 11.235 0.607 -18.660 1.00 92.06 89 ALA A C 1
ATOM 739 O O . ALA A 1 89 ? 12.294 0.626 -18.039 1.00 92.06 89 ALA A O 1
ATOM 740 N N . GLU A 1 90 ? 11.101 0.031 -19.852 1.00 88.56 90 GLU A N 1
ATOM 741 C CA . GLU A 1 90 ? 12.160 -0.562 -20.658 1.00 88.56 90 GLU A CA 1
ATOM 742 C C . GLU A 1 90 ? 12.960 0.465 -21.473 1.00 88.56 90 GLU A C 1
ATOM 744 O O . GLU A 1 90 ? 13.998 0.123 -22.037 1.00 88.56 90 GLU A O 1
ATOM 749 N N . ASN A 1 91 ? 12.485 1.711 -21.564 1.00 93.12 91 ASN A N 1
ATOM 750 C CA . ASN A 1 91 ? 13.112 2.766 -22.346 1.00 93.12 91 ASN A CA 1
ATOM 751 C C . ASN A 1 91 ? 13.878 3.720 -21.427 1.00 93.12 91 ASN A C 1
ATOM 753 O O . ASN A 1 91 ? 13.289 4.593 -20.783 1.00 93.12 91 ASN A O 1
ATOM 757 N N . ASP A 1 92 ? 15.202 3.582 -21.432 1.00 89.75 92 ASP A N 1
ATOM 758 C CA . ASP A 1 92 ? 16.112 4.405 -20.636 1.00 89.75 92 ASP A CA 1
ATOM 759 C C . ASP A 1 92 ? 15.917 5.908 -20.871 1.00 89.75 92 ASP A C 1
ATOM 761 O O . ASP A 1 92 ? 15.964 6.683 -19.929 1.00 89.75 92 ASP A O 1
ATOM 765 N N . ARG A 1 93 ? 15.551 6.347 -22.078 1.00 91.50 93 ARG A N 1
ATOM 766 C CA . ARG A 1 93 ? 15.286 7.769 -22.364 1.00 91.50 93 ARG A CA 1
ATOM 767 C C . ARG A 1 93 ? 14.122 8.356 -21.563 1.00 91.50 93 ARG A C 1
ATOM 769 O O . ARG A 1 93 ? 14.060 9.575 -21.421 1.00 91.50 93 ARG A O 1
ATOM 776 N N . HIS A 1 94 ? 13.200 7.522 -21.083 1.00 91.69 94 HIS A N 1
ATOM 777 C CA . HIS A 1 94 ? 12.011 7.947 -20.337 1.00 91.69 94 HIS A CA 1
ATOM 778 C C . HIS A 1 94 ? 12.108 7.577 -18.856 1.00 91.69 94 HIS A C 1
ATOM 780 O O . HIS A 1 94 ? 11.701 8.367 -18.004 1.00 91.69 94 HIS A O 1
ATOM 786 N N . TRP A 1 95 ? 12.665 6.404 -18.548 1.00 90.69 95 TRP A N 1
ATOM 787 C CA . TRP A 1 95 ? 12.777 5.878 -17.192 1.00 90.69 95 TRP A CA 1
ATOM 788 C C . TRP A 1 95 ? 14.198 5.429 -16.883 1.00 90.69 95 TRP A C 1
ATOM 790 O O . TRP A 1 95 ? 14.737 4.532 -17.521 1.00 90.69 95 TRP A O 1
ATOM 800 N N . HIS A 1 96 ? 14.773 6.011 -15.832 1.00 87.62 96 HIS A N 1
ATOM 801 C CA . HIS A 1 96 ? 16.071 5.607 -15.306 1.00 87.62 96 HIS A CA 1
ATOM 802 C C . HIS A 1 96 ? 15.899 5.026 -13.907 1.00 87.62 96 HIS A C 1
ATOM 804 O O . HIS A 1 96 ? 15.425 5.699 -12.990 1.00 87.62 96 HIS A O 1
ATOM 810 N N . TRP A 1 97 ? 16.323 3.778 -13.738 1.00 85.38 97 TRP A N 1
ATOM 811 C CA . TRP A 1 97 ? 16.437 3.157 -12.427 1.00 85.38 97 TRP A CA 1
ATOM 812 C C . TRP A 1 97 ? 17.783 3.536 -11.814 1.00 85.38 97 TRP A C 1
ATOM 814 O O . TRP A 1 97 ? 18.834 3.208 -12.362 1.00 85.38 97 TRP A O 1
ATOM 824 N N . PHE A 1 98 ? 17.759 4.227 -10.676 1.00 83.62 98 PHE A N 1
ATOM 825 C CA . PHE A 1 98 ? 18.972 4.509 -9.917 1.00 83.62 98 PHE A CA 1
ATOM 826 C C . PHE A 1 98 ? 19.197 3.396 -8.903 1.00 83.62 98 PHE A C 1
ATOM 828 O O . PHE A 1 98 ? 18.325 3.099 -8.087 1.00 83.62 98 PHE A O 1
ATOM 835 N N . TYR A 1 99 ? 20.383 2.799 -8.936 1.00 83.00 99 TYR A N 1
ATOM 836 C CA . TYR A 1 99 ? 20.816 1.907 -7.874 1.00 83.00 99 TYR A CA 1
ATOM 837 C C . TYR A 1 99 ? 21.140 2.754 -6.648 1.00 83.00 99 TYR A C 1
ATOM 839 O O . TYR A 1 99 ? 22.050 3.583 -6.675 1.00 83.00 99 TYR A O 1
ATOM 847 N N . GLN A 1 100 ? 20.375 2.567 -5.578 1.00 79.56 100 GLN A N 1
ATOM 848 C CA . GLN A 1 100 ? 20.729 3.114 -4.282 1.00 79.56 100 GLN A CA 1
ATOM 849 C C . GLN A 1 100 ? 21.567 2.057 -3.570 1.00 79.56 100 GLN A C 1
ATOM 851 O O . GLN A 1 100 ? 21.068 0.987 -3.233 1.00 79.56 100 GLN A O 1
ATOM 856 N N . ASN A 1 101 ? 22.860 2.331 -3.400 1.00 80.25 101 ASN A N 1
ATOM 857 C CA . ASN A 1 101 ? 23.696 1.485 -2.560 1.00 80.25 101 ASN A CA 1
ATOM 858 C C . ASN A 1 101 ? 23.180 1.609 -1.127 1.00 80.25 101 ASN A C 1
ATOM 860 O O . ASN A 1 101 ? 22.980 2.727 -0.646 1.00 80.25 101 ASN A O 1
ATOM 864 N N . GLU A 1 102 ? 22.964 0.483 -0.451 1.00 76.19 102 GLU A N 1
ATOM 865 C CA . GLU A 1 102 ? 22.691 0.515 0.979 1.00 76.19 102 GLU A CA 1
ATOM 866 C C . GLU A 1 102 ? 23.955 0.990 1.689 1.00 76.19 102 GLU A C 1
ATOM 868 O O . GLU A 1 102 ? 24.913 0.245 1.888 1.00 76.19 102 GLU A O 1
ATOM 873 N N . THR A 1 103 ? 23.990 2.274 2.027 1.00 70.12 103 THR A N 1
ATOM 874 C CA . THR A 1 103 ? 24.958 2.770 2.992 1.00 70.12 103 THR A CA 1
ATOM 875 C C . THR A 1 103 ? 24.455 2.308 4.351 1.00 70.12 103 THR A C 1
ATOM 877 O O . THR A 1 103 ? 23.507 2.886 4.884 1.00 70.12 103 THR A O 1
ATOM 880 N N . SER A 1 104 ? 25.036 1.231 4.880 1.00 68.12 104 SER A N 1
ATOM 881 C CA . SER A 1 104 ? 24.770 0.790 6.249 1.00 68.12 104 SER A CA 1
ATOM 882 C C . SER A 1 104 ? 25.011 1.960 7.207 1.00 68.12 104 SER A C 1
ATOM 884 O O . SER A 1 104 ? 26.089 2.559 7.179 1.00 68.12 104 SER A O 1
ATOM 886 N N . ALA A 1 105 ? 23.992 2.303 7.997 1.00 57.22 105 ALA A N 1
ATOM 887 C CA . ALA A 1 105 ? 24.073 3.285 9.077 1.00 57.22 105 ALA A CA 1
ATOM 888 C C . ALA A 1 105 ? 24.630 2.655 10.359 1.00 57.22 105 ALA A C 1
ATOM 890 O O . ALA A 1 105 ? 24.348 1.456 10.593 1.00 57.22 105 ALA A O 1
#

Foldseek 3Di:
DDDDDDDDDDDDDPPPPPPPDPPPLDAAPPVVVVVVFFPDDADVVDPVSNLVDQQVWTAGDNNQKTWHADPVSYIDMDGHPVRDDDPCCVPCVVDDDDDDDPPDD

pLDDT: mean 79.3, std 21.38, range [35.31, 97.31]

Secondary structure (DSSP, 8-state):
--------------------------PPTTHHHHGGGBSS----SSHHHHHHHHHH-EEETTTTEEEEE-TTS-EEEEE-GGG---TTTT-TTT-----------

Radius of gyration: 26.43 Å; chains: 1; bounding box: 59×48×78 Å

Organism: NCBI:txid34288

InterPro domains:
  IPR025886 Phloem protein 2-like [PF14299] (74-102)
  IPR052147 Phloem protein 2-like/Lectin [PTHR48478] (15-104)

Sequence (105 aa):
NISVRPTEKKTDFVDSRSSKTPEKTQVPYNYETILRDVDSPIDTSTMDKLISQLHYGVFLNQKRKKYWVDKNNKNCFMLFARDLSITWAENDRHWHWFYQNETSA